Protein AF-A0A8T3XH49-F1 (afdb_monomer)

Radius of gyration: 19.68 Å; Cα contacts (8 Å, |Δi|>4): 3; chains: 1;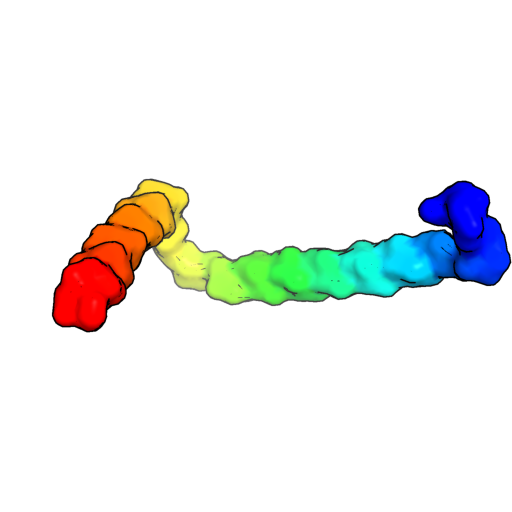 bounding box: 42×31×44 Å

pLDDT: mean 94.72, std 7.72, range [53.0, 98.56]

Foldseek 3Di:
DVVCPVDPVVVVVVVVVVVVVVVVVVVCVVCVPPPDDPVNVVVVVVVVVVVVCVVVVVD

Sequence (59 aa):
MEKFPEMNWSEVARQAFMQRIKDLEFLRKFKSDSTLTEEDALRLGRELNKNLAKRYRKA

Solvent-accessible surface area (backbone atoms only — not comparable to full-atom values): 3552 Å² total; per-residue (Å²): 102,86,92,50,70,87,54,66,57,70,57,55,50,49,53,55,50,55,51,53,50,52,53,51,54,49,53,52,60,74,47,67,87,56,84,77,46,71,67,52,54,53,52,52,52,54,51,49,52,54,51,49,51,53,55,62,70,73,101

Secondary structure (DSSP, 8-state):
-TT-TTS-HHHHHHHHHHHHHHHHHHHHHHTTT----HHHHHHHHHHHHHHHHHHHH--

Structure (mmCIF, N/CA/C/O backbone):
data_AF-A0A8T3XH49-F1
#
_entry.id   AF-A0A8T3XH49-F1
#
loop_
_atom_site.group_PDB
_atom_site.id
_atom_site.type_symbol
_atom_site.label_atom_id
_atom_site.label_alt_id
_atom_site.label_comp_id
_atom_site.label_asym_id
_atom_site.label_entity_id
_atom_site.label_seq_id
_atom_site.pdbx_PDB_ins_code
_atom_site.Cartn_x
_atom_site.Cartn_y
_atom_site.Cartn_z
_atom_site.occupancy
_atom_site.B_iso_or_equiv
_atom_site.auth_seq_id
_atom_site.auth_comp_id
_atom_site.auth_asym_id
_atom_site.auth_atom_id
_atom_site.pdbx_PDB_model_num
ATOM 1 N N . MET A 1 1 ? 12.150 -10.271 -16.377 1.00 80.69 1 MET A N 1
ATOM 2 C CA . MET A 1 1 ? 13.113 -9.488 -17.172 1.00 80.69 1 MET A CA 1
ATOM 3 C C . MET A 1 1 ? 13.837 -10.377 -18.169 1.00 80.69 1 MET A C 1
ATOM 5 O O . MET A 1 1 ? 13.616 -10.220 -19.355 1.00 80.69 1 MET A O 1
ATOM 9 N N . GLU A 1 2 ? 14.579 -11.386 -17.707 1.00 91.06 2 GLU A N 1
ATOM 10 C CA . GLU A 1 2 ? 15.396 -12.271 -18.564 1.00 91.06 2 GLU A CA 1
ATOM 11 C C . GLU A 1 2 ? 14.633 -13.040 -19.653 1.00 91.06 2 GLU A C 1
ATOM 13 O O . GLU A 1 2 ? 15.178 -13.282 -20.720 1.00 91.06 2 GLU A O 1
ATOM 18 N N . LYS A 1 3 ? 13.364 -13.401 -19.413 1.00 96.69 3 LYS A N 1
ATOM 19 C CA . LYS A 1 3 ? 12.523 -14.097 -20.406 1.00 96.69 3 LYS A CA 1
ATOM 20 C C . LYS A 1 3 ? 12.035 -13.210 -21.561 1.00 96.69 3 LYS A C 1
ATOM 22 O O . LYS A 1 3 ? 11.567 -13.755 -22.548 1.00 96.69 3 LYS A O 1
ATOM 27 N N . PHE A 1 4 ? 12.120 -11.887 -21.415 1.00 95.38 4 PHE A N 1
ATOM 28 C CA . PHE A 1 4 ? 11.687 -10.905 -22.417 1.00 95.38 4 PHE A CA 1
ATOM 29 C C . PHE A 1 4 ? 12.712 -9.761 -22.478 1.00 95.38 4 PHE A C 1
ATOM 31 O O . PHE A 1 4 ? 12.420 -8.649 -22.023 1.00 95.38 4 PHE A O 1
ATOM 38 N N . PRO A 1 5 ? 13.958 -10.031 -22.907 1.00 94.19 5 PRO A N 1
ATOM 39 C CA . PRO A 1 5 ? 15.036 -9.041 -22.903 1.00 94.19 5 PRO A CA 1
ATOM 40 C C . PRO A 1 5 ? 14.789 -7.867 -23.864 1.00 94.19 5 PRO A C 1
ATOM 42 O O . PRO A 1 5 ? 15.380 -6.806 -23.690 1.00 94.19 5 PRO A O 1
ATOM 45 N N . GLU A 1 6 ? 13.904 -8.033 -24.848 1.00 95.38 6 GLU A N 1
ATOM 46 C CA . GLU A 1 6 ? 13.466 -6.997 -25.783 1.00 95.38 6 GLU A CA 1
ATOM 47 C C . GLU A 1 6 ? 12.631 -5.893 -25.116 1.00 95.38 6 GLU A C 1
ATOM 49 O O . GLU A 1 6 ? 12.532 -4.782 -25.639 1.00 95.38 6 GLU A O 1
ATOM 54 N N . MET A 1 7 ? 12.041 -6.170 -23.949 1.00 95.69 7 MET A N 1
ATOM 55 C CA . MET A 1 7 ? 11.323 -5.160 -23.182 1.00 95.69 7 MET A CA 1
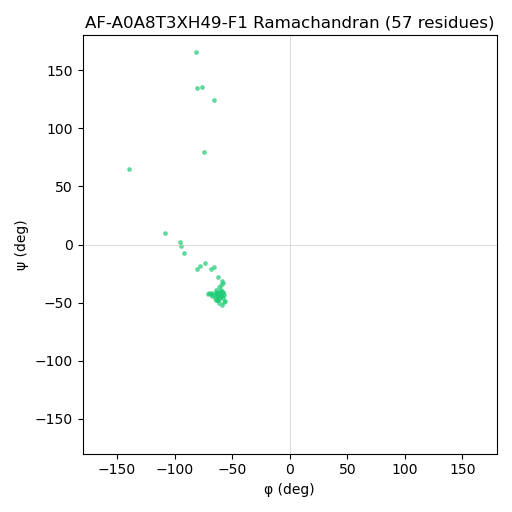ATOM 56 C C . MET A 1 7 ? 12.298 -4.231 -22.455 1.00 95.69 7 MET A C 1
ATOM 58 O O . MET A 1 7 ? 13.216 -4.671 -21.762 1.00 95.69 7 MET A O 1
ATOM 62 N N . ASN A 1 8 ? 12.033 -2.923 -22.508 1.00 96.62 8 ASN A N 1
ATOM 63 C CA . ASN A 1 8 ? 12.780 -1.937 -21.729 1.00 96.62 8 ASN A CA 1
ATOM 64 C C . ASN A 1 8 ? 12.373 -1.981 -20.245 1.00 96.62 8 ASN A C 1
ATOM 66 O O . ASN A 1 8 ? 11.591 -1.163 -19.754 1.00 96.62 8 ASN A O 1
ATOM 70 N N . TRP A 1 9 ? 12.911 -2.956 -19.518 1.00 97.38 9 TRP A N 1
ATOM 71 C CA . TRP A 1 9 ? 12.594 -3.183 -18.109 1.00 97.38 9 TRP A CA 1
ATOM 72 C C . TRP A 1 9 ? 12.968 -2.020 -17.192 1.00 97.38 9 TRP A C 1
ATOM 74 O O . TRP A 1 9 ? 12.296 -1.808 -16.183 1.00 97.38 9 TRP A O 1
ATOM 84 N N . SER A 1 10 ? 13.980 -1.233 -17.558 1.00 97.00 10 SER A N 1
ATOM 85 C CA . SER A 1 10 ? 14.349 -0.017 -16.830 1.00 97.00 10 SER A CA 1
ATOM 86 C C . SER A 1 10 ? 13.238 1.034 -16.876 1.00 97.00 10 SER A C 1
ATOM 88 O O . SER A 1 10 ? 12.969 1.684 -15.868 1.00 97.00 10 SER A O 1
ATOM 90 N N . GLU A 1 11 ? 12.554 1.182 -18.014 1.00 97.81 11 GLU A N 1
ATOM 91 C CA . GLU A 1 11 ? 11.411 2.093 -18.139 1.00 97.81 11 GLU A CA 1
ATOM 92 C C . GLU A 1 11 ? 10.185 1.578 -17.379 1.00 97.81 11 GLU A C 1
ATOM 94 O O . GLU A 1 11 ? 9.549 2.336 -16.648 1.00 97.81 11 GLU A O 1
ATOM 99 N N . VAL A 1 12 ? 9.897 0.275 -17.461 1.00 97.56 12 VAL A N 1
ATOM 100 C CA . VAL A 1 12 ? 8.809 -0.345 -16.683 1.00 97.56 12 VAL A CA 1
ATOM 101 C C . VAL A 1 12 ? 9.021 -0.123 -15.182 1.00 97.56 12 VAL A C 1
ATOM 103 O O . VAL A 1 12 ? 8.099 0.287 -14.475 1.00 97.56 12 VAL A O 1
ATOM 106 N N . ALA A 1 13 ? 10.247 -0.337 -14.697 1.00 97.69 13 ALA A N 1
ATOM 107 C CA . ALA A 1 13 ? 10.599 -0.087 -13.305 1.00 97.69 13 ALA A CA 1
ATOM 108 C C . ALA A 1 13 ? 10.455 1.399 -12.938 1.00 97.69 13 ALA A C 1
ATOM 110 O O . ALA A 1 13 ? 9.870 1.718 -11.903 1.00 97.69 13 ALA A O 1
ATOM 111 N N . ARG A 1 14 ? 10.923 2.315 -13.799 1.00 98.25 14 ARG A N 1
ATOM 112 C CA . ARG A 1 14 ? 10.793 3.766 -13.589 1.00 98.25 14 ARG A CA 1
ATOM 113 C C . ARG A 1 14 ? 9.333 4.179 -13.406 1.00 98.25 14 ARG A C 1
ATOM 115 O O . ARG A 1 14 ? 9.024 4.863 -12.432 1.00 98.25 14 ARG A O 1
ATOM 122 N N . GLN A 1 15 ? 8.438 3.728 -14.282 1.00 98.31 15 GLN A N 1
ATOM 123 C CA . GLN A 1 15 ? 7.010 4.042 -14.187 1.00 98.31 15 GLN A CA 1
ATOM 124 C C . GLN A 1 15 ? 6.382 3.472 -12.910 1.00 98.31 15 GLN A C 1
ATOM 126 O O . GLN A 1 15 ? 5.663 4.183 -12.204 1.00 98.31 15 GLN A O 1
ATOM 131 N N . ALA A 1 16 ? 6.710 2.225 -12.555 1.00 98.12 16 ALA A N 1
ATOM 132 C CA . ALA A 1 16 ? 6.227 1.606 -11.321 1.00 98.12 16 ALA A CA 1
ATOM 133 C C . ALA A 1 16 ? 6.676 2.385 -10.071 1.00 98.12 16 ALA A C 1
ATOM 135 O O . ALA A 1 16 ? 5.875 2.628 -9.165 1.00 98.12 16 ALA A O 1
ATOM 136 N N . PHE A 1 17 ? 7.933 2.835 -10.031 1.00 98.19 17 PHE A N 1
ATOM 137 C CA . PHE A 1 17 ? 8.440 3.644 -8.925 1.00 98.19 17 PHE A CA 1
ATOM 138 C C . PHE A 1 17 ? 7.806 5.031 -8.876 1.00 98.19 17 PHE A C 1
ATOM 140 O O . PHE A 1 17 ? 7.415 5.468 -7.796 1.00 98.19 17 PHE A O 1
ATOM 147 N N . MET A 1 18 ? 7.637 5.704 -10.017 1.00 98.56 18 MET A N 1
ATOM 148 C CA . MET A 1 18 ? 6.943 6.993 -10.064 1.00 98.56 18 MET A CA 1
ATOM 149 C C . MET A 1 18 ? 5.517 6.883 -9.527 1.00 98.56 18 MET A C 1
ATOM 151 O O . MET A 1 18 ? 5.087 7.744 -8.760 1.00 98.56 18 MET A O 1
ATOM 155 N N . GLN A 1 19 ? 4.795 5.817 -9.879 1.00 98.31 19 GLN A N 1
ATOM 156 C CA . GLN A 1 19 ? 3.461 5.587 -9.336 1.00 98.31 19 GLN A CA 1
ATOM 157 C C . GLN A 1 19 ? 3.509 5.342 -7.825 1.00 98.31 19 GLN A C 1
ATOM 159 O O . GLN A 1 19 ? 2.780 5.984 -7.074 1.00 98.31 19 GLN A O 1
ATOM 164 N N . ARG A 1 20 ? 4.435 4.497 -7.355 1.00 98.12 20 ARG A N 1
ATOM 165 C CA . ARG A 1 20 ? 4.586 4.217 -5.923 1.00 98.12 20 ARG A CA 1
ATOM 166 C C . ARG A 1 20 ? 4.900 5.473 -5.111 1.00 98.12 20 ARG A C 1
ATOM 168 O O . ARG A 1 20 ? 4.374 5.625 -4.010 1.00 98.12 20 ARG A O 1
ATOM 175 N N . ILE A 1 21 ? 5.739 6.363 -5.640 1.00 98.50 21 ILE A N 1
ATOM 176 C CA . ILE A 1 21 ? 6.067 7.649 -5.013 1.00 98.50 21 ILE A CA 1
ATOM 177 C C . ILE A 1 21 ? 4.813 8.520 -4.908 1.00 98.50 21 ILE A C 1
ATOM 179 O O . ILE A 1 21 ? 4.524 9.010 -3.818 1.00 98.50 21 ILE A O 1
ATOM 183 N N . LYS A 1 22 ? 4.027 8.648 -5.986 1.00 98.38 22 LYS A N 1
ATOM 184 C CA . LYS A 1 22 ? 2.756 9.394 -5.962 1.00 98.38 22 LYS A CA 1
ATOM 185 C C . LYS A 1 22 ? 1.799 8.855 -4.899 1.00 98.38 22 LYS A C 1
ATOM 187 O O . LYS A 1 22 ? 1.225 9.638 -4.145 1.00 98.38 22 LYS A O 1
ATOM 192 N N . ASP A 1 23 ? 1.672 7.533 -4.790 1.00 98.19 23 ASP A N 1
ATOM 193 C CA . ASP A 1 23 ? 0.814 6.903 -3.782 1.00 98.19 23 ASP A CA 1
ATOM 194 C C . ASP A 1 23 ? 1.301 7.216 -2.356 1.00 98.19 23 ASP A C 1
ATOM 196 O O . ASP A 1 23 ? 0.503 7.496 -1.461 1.00 98.19 23 ASP A O 1
ATOM 200 N N . LEU A 1 24 ? 2.620 7.204 -2.126 1.00 98.19 24 LEU A N 1
ATOM 201 C CA . LEU A 1 24 ? 3.210 7.545 -0.829 1.00 98.19 24 LEU A CA 1
ATOM 202 C C . LEU A 1 24 ? 3.021 9.022 -0.476 1.00 98.19 24 LEU A C 1
ATOM 204 O O . LEU A 1 24 ? 2.690 9.337 0.667 1.00 98.19 24 LEU A O 1
ATOM 208 N N . GLU A 1 25 ? 3.196 9.927 -1.437 1.00 98.12 25 GLU A N 1
ATOM 209 C CA . GLU A 1 25 ? 2.943 11.355 -1.239 1.00 98.12 25 GLU A CA 1
ATOM 210 C C . GLU A 1 25 ? 1.472 11.629 -0.932 1.00 98.12 25 GLU A C 1
ATOM 212 O O . GLU A 1 25 ? 1.171 12.411 -0.026 1.00 98.12 25 GLU A O 1
ATOM 217 N N . PHE A 1 26 ? 0.564 10.957 -1.644 1.00 97.88 26 PHE A N 1
ATOM 218 C CA . PHE A 1 26 ? -0.864 11.014 -1.363 1.00 97.88 26 PHE A CA 1
ATOM 219 C C . PHE A 1 26 ? -1.155 10.549 0.063 1.00 97.88 26 PHE A C 1
ATOM 221 O O . PHE A 1 26 ? -1.765 11.295 0.820 1.00 97.88 26 PHE A O 1
ATOM 228 N N . LEU A 1 27 ? -0.663 9.374 0.473 1.00 95.69 27 LEU A N 1
ATOM 229 C CA . LEU A 1 27 ? -0.869 8.859 1.830 1.00 95.69 27 LEU A CA 1
ATOM 230 C C . LEU A 1 27 ? -0.270 9.773 2.902 1.00 95.69 27 LEU A C 1
ATOM 232 O O . LEU A 1 27 ? -0.851 9.915 3.978 1.00 95.69 27 LEU A O 1
ATOM 236 N N . ARG A 1 28 ? 0.882 10.397 2.632 1.00 94.94 28 ARG A N 1
ATOM 237 C CA . ARG A 1 28 ? 1.499 11.359 3.551 1.00 94.94 28 ARG A CA 1
ATOM 238 C C . ARG A 1 28 ? 0.601 12.578 3.750 1.00 94.94 28 ARG A C 1
ATOM 240 O O . ARG A 1 28 ? 0.387 12.972 4.889 1.00 94.94 28 ARG A O 1
ATOM 247 N N . LYS A 1 29 ? 0.074 13.150 2.662 1.00 96.62 29 LYS A N 1
ATOM 248 C CA . LYS A 1 29 ? -0.854 14.293 2.714 1.00 96.62 29 LYS A CA 1
ATOM 249 C C . LYS A 1 29 ? -2.193 13.906 3.338 1.00 96.62 29 LYS A C 1
ATOM 251 O O . LYS A 1 29 ? -2.682 14.604 4.205 1.00 96.62 29 LYS A O 1
ATOM 256 N N . PHE A 1 30 ? -2.751 12.764 2.953 1.00 94.88 30 PHE A N 1
ATOM 257 C CA . PHE A 1 30 ? -4.023 12.259 3.468 1.00 94.88 30 PHE A CA 1
ATOM 258 C C . PHE A 1 30 ? -4.014 12.076 4.993 1.00 94.88 30 PHE A C 1
ATOM 260 O O . PHE A 1 30 ? -5.033 12.269 5.647 1.00 94.88 30 PHE A O 1
ATOM 267 N N . LYS A 1 31 ? -2.858 11.722 5.566 1.00 92.25 31 LYS A N 1
ATOM 268 C CA . LYS A 1 31 ? -2.690 11.534 7.011 1.00 92.25 31 LYS A CA 1
ATOM 269 C C . LYS A 1 31 ? -2.161 12.766 7.753 1.00 92.25 31 LYS A C 1
ATOM 271 O O . LYS A 1 31 ? -1.987 12.657 8.961 1.00 92.25 31 LYS A O 1
ATOM 276 N N . SER A 1 32 ? -1.870 13.889 7.084 1.00 94.12 32 SER A N 1
ATOM 277 C CA . SER A 1 32 ? -1.121 14.999 7.704 1.00 94.12 32 SER A CA 1
ATOM 278 C C . SER A 1 32 ? -1.812 15.588 8.929 1.00 94.12 32 SER A C 1
ATOM 280 O O . SER A 1 32 ? -1.139 15.932 9.893 1.00 94.12 32 SER A O 1
ATOM 282 N N . ASP A 1 33 ? -3.143 15.628 8.903 1.00 94.94 33 ASP A N 1
ATOM 283 C CA . ASP A 1 33 ? -3.956 16.262 9.945 1.00 94.94 33 ASP A CA 1
ATOM 284 C C . ASP A 1 33 ? -4.685 15.216 10.805 1.00 94.94 33 ASP A C 1
ATOM 286 O O . ASP A 1 33 ? -5.586 15.528 11.582 1.00 94.94 33 ASP A O 1
ATOM 290 N N . SER A 1 34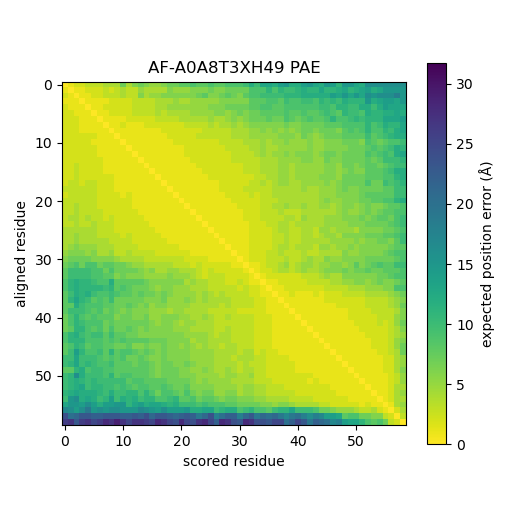 ? -4.333 13.939 10.634 1.00 93.75 34 SER A N 1
ATOM 291 C CA . SER A 1 34 ? -4.990 12.840 11.327 1.00 93.75 34 SER A CA 1
ATOM 292 C C . SER A 1 34 ? -4.461 12.689 12.749 1.00 93.75 34 SER A C 1
ATOM 294 O O . SER A 1 34 ? -3.256 12.644 12.976 1.00 93.75 34 SER A O 1
ATOM 296 N N . THR A 1 35 ? -5.376 12.524 13.700 1.00 95.69 35 THR A N 1
ATOM 297 C CA . THR A 1 35 ? -5.069 12.169 15.094 1.00 95.69 35 THR A CA 1
ATOM 298 C C . THR A 1 35 ? -5.177 10.665 15.359 1.00 95.69 35 THR A C 1
ATOM 300 O O . THR A 1 35 ? -5.002 10.231 16.496 1.00 95.69 35 THR A O 1
ATOM 303 N N . LEU A 1 36 ? -5.478 9.862 14.329 1.00 94.00 36 LEU A N 1
ATOM 304 C CA . LEU A 1 36 ? -5.629 8.413 14.451 1.00 94.00 36 LEU A CA 1
ATOM 305 C C . LEU A 1 36 ? -4.297 7.763 14.812 1.00 94.00 36 LEU A C 1
ATOM 307 O O . LEU A 1 36 ? -3.307 7.881 14.085 1.00 94.00 36 LEU A O 1
ATOM 311 N N . THR A 1 37 ? -4.305 7.019 15.910 1.00 94.62 37 THR A N 1
ATOM 312 C CA . THR A 1 37 ? -3.168 6.199 16.316 1.00 94.62 37 THR A CA 1
ATOM 313 C C . THR A 1 37 ? -3.147 4.872 15.553 1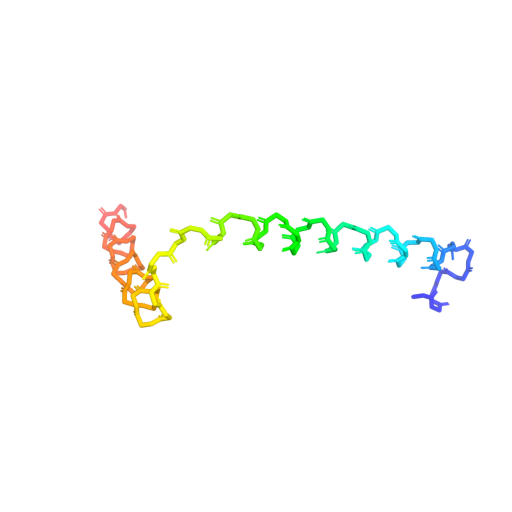.00 94.62 37 THR A C 1
ATOM 315 O O . THR A 1 37 ? -4.133 4.456 14.935 1.00 94.62 37 THR A O 1
ATOM 318 N N . GLU A 1 38 ? -2.016 4.167 15.604 1.00 92.56 38 GLU A N 1
ATOM 319 C CA . GLU A 1 38 ? -1.932 2.802 15.074 1.00 92.56 38 GLU A CA 1
ATOM 320 C C . GLU 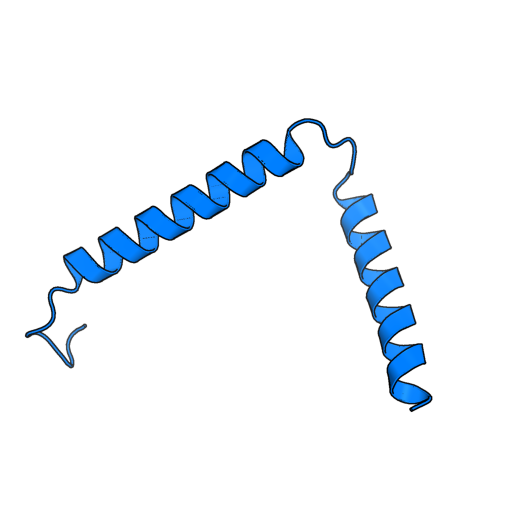A 1 38 ? -2.922 1.859 15.777 1.00 92.56 38 GLU A C 1
ATOM 322 O O . GLU A 1 38 ? -3.582 1.045 15.126 1.00 92.56 38 GLU A O 1
ATOM 327 N N . GLU A 1 39 ? -3.083 2.013 17.093 1.00 96.94 39 GLU A N 1
ATOM 328 C CA . GLU A 1 39 ? -4.037 1.235 17.881 1.00 96.94 39 GLU A CA 1
ATOM 329 C C . GLU A 1 39 ? -5.479 1.460 17.405 1.00 96.94 39 GLU A C 1
ATOM 331 O O . GLU A 1 39 ? -6.224 0.493 17.208 1.00 96.94 39 GLU A O 1
ATOM 336 N N . ASP A 1 40 ? -5.860 2.713 17.131 1.00 96.62 40 ASP A N 1
ATOM 337 C CA . ASP A 1 40 ? -7.177 3.038 16.581 1.00 96.62 40 ASP A CA 1
ATOM 338 C C . ASP A 1 40 ? -7.410 2.378 15.227 1.00 96.62 40 ASP A C 1
ATOM 340 O O . ASP A 1 40 ? -8.463 1.774 15.004 1.00 96.62 40 ASP A O 1
ATOM 344 N N . ALA A 1 41 ? -6.424 2.448 14.330 1.00 94.81 41 ALA A N 1
ATOM 345 C CA . ALA A 1 41 ? -6.519 1.836 13.011 1.00 94.81 41 ALA A CA 1
ATOM 346 C C . ALA A 1 41 ? -6.716 0.312 13.107 1.00 94.81 41 ALA A C 1
ATOM 348 O O . ALA A 1 41 ? -7.588 -0.251 12.436 1.00 94.81 41 ALA A O 1
ATOM 349 N N . LEU A 1 42 ? -5.960 -0.360 13.982 1.00 97.75 42 LEU A N 1
ATOM 350 C CA . LEU A 1 42 ? -6.085 -1.801 14.213 1.00 97.75 42 LEU A CA 1
ATOM 351 C C . LEU A 1 42 ? -7.439 -2.171 14.831 1.00 97.75 42 LEU A C 1
ATOM 353 O O . LEU A 1 42 ? -8.070 -3.144 14.401 1.00 97.75 42 LEU A O 1
ATOM 357 N N . ARG A 1 43 ? -7.908 -1.401 15.819 1.00 98.12 43 ARG A N 1
ATOM 358 C CA . ARG A 1 43 ? -9.208 -1.608 16.470 1.00 98.12 43 ARG A CA 1
ATOM 359 C C . ARG A 1 43 ? -10.354 -1.464 15.470 1.00 98.12 43 ARG A C 1
ATOM 361 O O . ARG A 1 43 ? -11.177 -2.376 15.363 1.00 98.12 43 ARG A O 1
ATOM 368 N N . LEU A 1 44 ? -10.370 -0.372 14.702 1.00 97.31 44 LEU A N 1
ATOM 369 C CA . LEU A 1 44 ? -11.385 -0.105 13.678 1.00 97.31 44 LEU A CA 1
ATOM 370 C C . LEU A 1 44 ? -11.374 -1.176 12.580 1.00 97.31 44 LEU A C 1
ATOM 372 O O . LEU A 1 44 ? -12.433 -1.660 12.182 1.00 97.31 44 LEU A O 1
ATOM 376 N N . GLY A 1 45 ? -10.191 -1.615 12.136 1.00 97.25 45 GLY A N 1
ATOM 377 C CA . GLY A 1 45 ? -10.062 -2.684 11.142 1.00 97.25 45 GLY A CA 1
ATOM 378 C C . GLY A 1 45 ? -10.654 -4.017 11.616 1.00 97.25 45 GLY A C 1
ATOM 379 O O . GLY A 1 45 ? -11.389 -4.678 10.878 1.00 97.25 45 GLY A O 1
ATOM 380 N N . ARG A 1 46 ? -10.400 -4.407 12.873 1.00 98.06 46 ARG A N 1
ATOM 381 C CA . ARG A 1 46 ? -10.991 -5.622 13.468 1.00 98.06 46 ARG A CA 1
ATOM 382 C C . ARG A 1 46 ? -12.509 -5.519 13.589 1.00 98.06 46 ARG A C 1
ATOM 384 O O . ARG A 1 46 ? -13.212 -6.490 13.301 1.00 98.06 46 ARG A O 1
ATOM 391 N N . GLU A 1 47 ? -13.013 -4.360 14.004 1.00 98.12 47 GLU A N 1
ATOM 392 C CA . GLU A 1 47 ? -14.448 -4.108 14.121 1.00 98.12 47 GLU A CA 1
ATOM 393 C C . GLU A 1 47 ? -15.149 -4.200 12.759 1.00 98.12 47 GLU A C 1
ATOM 395 O O . GLU A 1 47 ? -16.141 -4.924 12.619 1.00 98.12 47 GLU A O 1
ATOM 400 N N . LEU A 1 48 ? -14.585 -3.551 11.736 1.00 97.69 48 LEU A N 1
ATOM 401 C CA . LEU A 1 48 ? -15.076 -3.612 10.363 1.00 97.69 48 LEU A CA 1
ATOM 402 C C . LEU A 1 48 ? -15.134 -5.058 9.856 1.00 97.69 48 LEU A C 1
ATOM 404 O O . LEU A 1 48 ? -16.182 -5.493 9.379 1.00 97.69 48 LEU A O 1
ATOM 408 N N . ASN A 1 49 ? -14.054 -5.827 10.022 1.00 97.38 49 ASN A N 1
ATOM 409 C CA . ASN A 1 49 ? -13.999 -7.231 9.605 1.00 97.38 49 ASN A CA 1
ATOM 410 C C . ASN A 1 49 ? -15.076 -8.080 10.290 1.00 97.38 49 ASN A C 1
ATOM 412 O O . ASN A 1 49 ? -15.763 -8.864 9.633 1.00 97.38 49 ASN A O 1
ATOM 416 N N . LYS A 1 50 ? -15.276 -7.900 11.601 1.00 97.38 50 LYS A N 1
ATOM 417 C CA . LYS A 1 50 ? -16.332 -8.591 12.357 1.00 97.38 50 LYS A CA 1
ATOM 418 C C . LYS A 1 50 ? -17.721 -8.249 11.815 1.00 97.38 50 LYS A C 1
ATOM 420 O O . LYS A 1 50 ? -18.563 -9.139 11.681 1.00 97.38 50 LYS A O 1
ATOM 425 N N . ASN A 1 51 ? -17.968 -6.978 11.507 1.00 97.06 51 ASN A N 1
ATOM 426 C CA . ASN A 1 51 ? -19.254 -6.517 10.989 1.00 97.06 51 ASN A CA 1
ATOM 427 C C . ASN A 1 51 ? -19.510 -7.013 9.560 1.00 97.06 51 ASN A C 1
ATOM 429 O O . ASN A 1 51 ? -20.605 -7.502 9.278 1.00 97.06 51 ASN A O 1
ATOM 433 N N . LEU A 1 52 ? -18.499 -6.985 8.687 1.00 97.06 52 LEU A N 1
ATOM 434 C CA . LEU A 1 52 ? -18.587 -7.553 7.341 1.00 97.06 52 LEU A CA 1
ATOM 435 C C . LEU A 1 52 ? -18.838 -9.061 7.393 1.00 97.06 52 LEU A C 1
ATOM 437 O O . LEU A 1 5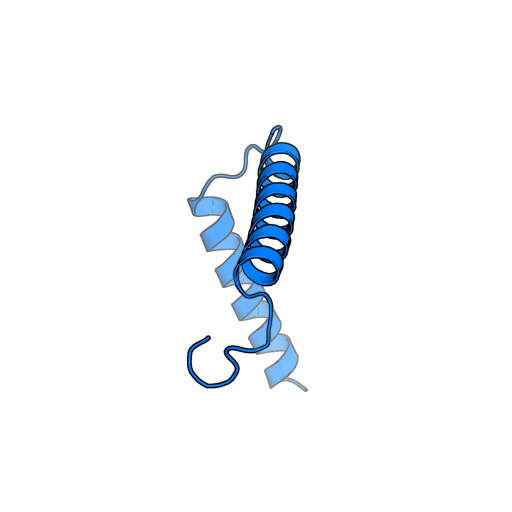2 ? -19.766 -9.539 6.747 1.00 97.06 52 LEU A O 1
ATOM 441 N N . ALA A 1 53 ? -18.102 -9.804 8.223 1.00 96.50 53 ALA A N 1
ATOM 442 C CA . ALA A 1 53 ? -18.313 -11.240 8.388 1.00 96.50 53 ALA A CA 1
ATOM 443 C C . ALA A 1 53 ? -19.744 -11.567 8.843 1.00 96.50 53 ALA A C 1
ATOM 445 O O . ALA A 1 53 ? -20.354 -12.499 8.326 1.00 96.50 53 AL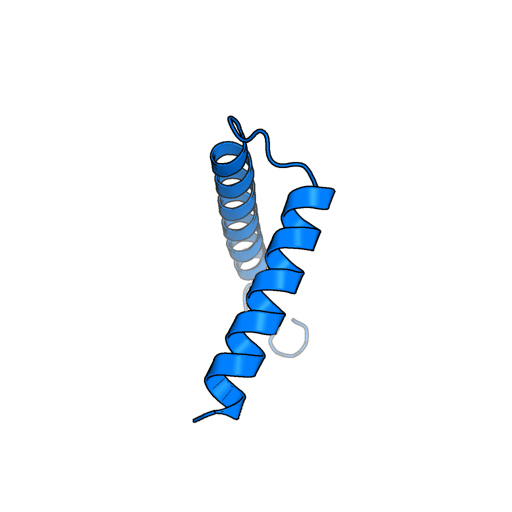A A O 1
ATOM 446 N N . LYS A 1 54 ? -20.318 -10.786 9.770 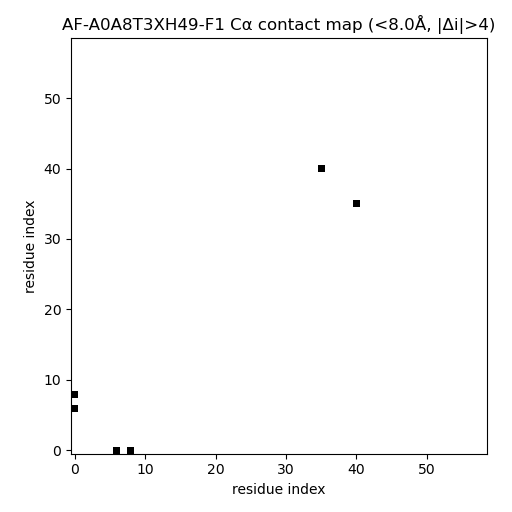1.00 96.12 54 LYS A N 1
ATOM 447 C CA . LYS A 1 54 ? -21.728 -10.931 10.173 1.00 96.12 54 LYS A CA 1
ATOM 448 C C . LYS A 1 54 ? -22.695 -10.648 9.025 1.00 96.12 54 LYS A C 1
ATOM 450 O O . LYS A 1 54 ? -23.687 -11.358 8.903 1.00 96.12 54 LYS A O 1
ATOM 455 N N . ARG A 1 55 ? -22.431 -9.614 8.220 1.00 95.69 55 ARG A N 1
ATOM 456 C CA . ARG A 1 55 ? -23.271 -9.241 7.074 1.00 95.69 55 ARG A CA 1
ATOM 457 C C . ARG A 1 55 ? -23.283 -10.343 6.017 1.00 95.69 55 ARG A C 1
ATOM 459 O O . ARG A 1 55 ? -24.358 -10.739 5.592 1.00 95.69 55 ARG A O 1
ATOM 466 N N . TYR A 1 56 ? -22.112 -10.858 5.649 1.00 94.69 56 TYR A N 1
ATOM 467 C CA . TYR A 1 56 ? -21.981 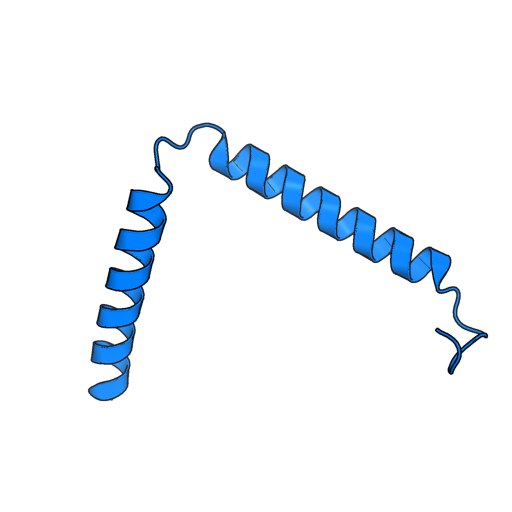-11.869 4.596 1.00 94.69 56 TYR A CA 1
ATOM 468 C C . TYR A 1 56 ? -22.302 -13.297 5.051 1.00 94.69 56 TYR A C 1
ATOM 470 O O . TYR A 1 56 ? -22.637 -14.117 4.215 1.00 94.69 56 TYR A O 1
ATOM 478 N N . ARG A 1 57 ? -22.246 -13.614 6.354 1.00 86.25 57 ARG A N 1
ATOM 479 C CA . ARG A 1 57 ? -22.727 -14.909 6.881 1.00 86.25 57 ARG A CA 1
ATOM 480 C C . ARG A 1 57 ? -24.248 -15.004 7.020 1.00 86.25 57 ARG A C 1
ATOM 482 O O . ARG A 1 57 ? -24.757 -16.099 7.216 1.00 86.25 57 ARG A O 1
ATOM 489 N N . LYS A 1 58 ? -24.951 -13.869 7.030 1.00 60.59 58 LYS A N 1
ATOM 490 C CA . LYS A 1 58 ? -26.421 -13.807 7.087 1.00 60.59 58 LYS A CA 1
ATOM 491 C C . LYS A 1 58 ? -27.073 -13.757 5.699 1.00 60.59 58 LYS A C 1
ATOM 493 O O . LYS A 1 58 ? -28.299 -13.775 5.640 1.00 60.59 58 LYS A O 1
ATOM 498 N N . ALA A 1 59 ? -26.270 -13.616 4.646 1.00 53.00 59 ALA A N 1
ATOM 499 C CA . ALA A 1 59 ? -26.697 -13.595 3.252 1.00 53.00 59 ALA A CA 1
ATOM 500 C C . ALA A 1 59 ? -26.632 -15.000 2.644 1.00 53.00 59 ALA A C 1
ATOM 502 O O . ALA A 1 59 ? -25.778 -15.789 3.110 1.00 53.00 59 ALA A O 1
#

Mean predicted aligned error: 5.28 Å